Protein AF-0000000084338380 (afdb_homodimer)

Sequence (96 aa):
MSERAVPFYCPYCGEEDLRPSEAAHGAWWCSSCLRTFTLKMLGIGVPSMSERAVPFYCPYCGEEDLRPSEAAHGAWWCSSCLRTFTLKMLGIGVPS

Structure (mmCIF, N/CA/C/O backbone):
data_AF-0000000084338380-model_v1
#
loop_
_entity.id
_entity.type
_entity.pdbx_description
1 polymer 'Insertion element protein'
#
loop_
_atom_site.group_PDB
_atom_site.id
_atom_site.type_symbol
_atom_site.label_atom_id
_atom_site.label_alt_id
_atom_site.label_comp_id
_atom_site.label_asym_id
_atom_site.label_entity_id
_atom_site.label_seq_id
_at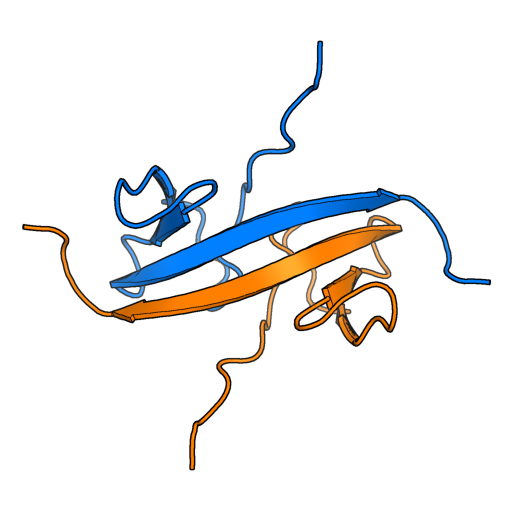om_site.pdbx_PDB_ins_code
_atom_site.Cartn_x
_atom_site.Cartn_y
_atom_site.Cartn_z
_atom_site.occupancy
_atom_site.B_iso_or_equiv
_atom_site.auth_seq_id
_atom_site.auth_comp_id
_atom_site.auth_asym_id
_atom_site.auth_atom_id
_atom_site.pdbx_PDB_model_num
ATOM 1 N N . MET A 1 1 ? 2.721 20.891 -7.891 1 33.31 1 MET A N 1
ATOM 2 C CA . MET A 1 1 ? 3.355 19.609 -8.172 1 33.31 1 MET A CA 1
ATOM 3 C C . MET A 1 1 ? 2.588 18.469 -7.516 1 33.31 1 MET A C 1
ATOM 5 O O . MET A 1 1 ? 2.381 18.469 -6.301 1 33.31 1 MET A O 1
ATOM 9 N N . SER A 1 2 ? 1.474 18.109 -8.031 1 40.06 2 SER A N 1
ATOM 10 C CA . SER A 1 2 ? 0.652 17.078 -7.406 1 40.06 2 SER A CA 1
ATOM 11 C C . SER A 1 2 ? 1.502 15.906 -6.938 1 40.06 2 SER A C 1
ATOM 13 O O . SER A 1 2 ? 1.982 15.117 -7.754 1 40.06 2 SER A O 1
ATOM 15 N N . GLU A 1 3 ? 2.512 16.141 -6.141 1 46.66 3 GLU A N 1
ATOM 16 C CA . GLU A 1 3 ? 3.506 15.211 -5.625 1 46.66 3 GLU A CA 1
ATOM 17 C C . GLU A 1 3 ? 2.877 13.859 -5.305 1 46.66 3 GLU A C 1
ATOM 19 O O . GLU A 1 3 ? 2.098 13.742 -4.359 1 46.66 3 GLU A O 1
ATOM 24 N N . ARG A 1 4 ? 2.453 13.094 -6.402 1 61.97 4 ARG A N 1
ATOM 25 C CA . ARG A 1 4 ? 1.893 11.75 -6.309 1 61.97 4 ARG A CA 1
ATOM 26 C C . ARG A 1 4 ? 2.715 10.883 -5.367 1 61.97 4 ARG A C 1
ATOM 28 O O . ARG A 1 4 ? 3.926 10.734 -5.547 1 61.97 4 ARG A O 1
ATOM 35 N N . ALA A 1 5 ? 2.33 10.875 -4.059 1 83.06 5 ALA A N 1
ATOM 36 C CA . ALA A 1 5 ? 3.062 10.031 -3.119 1 83.06 5 ALA A CA 1
ATOM 37 C C . ALA A 1 5 ? 3.271 8.633 -3.688 1 83.06 5 ALA A C 1
ATOM 39 O O . ALA A 1 5 ? 2.311 7.965 -4.074 1 83.06 5 ALA A O 1
ATOM 40 N N . VAL A 1 6 ? 4.512 8.289 -3.967 1 93.81 6 VAL A N 1
ATOM 41 C CA . VAL A 1 6 ? 4.895 6.969 -4.461 1 93.81 6 VAL A CA 1
ATOM 42 C C . VAL A 1 6 ? 5.191 6.039 -3.287 1 93.81 6 VAL A C 1
ATOM 44 O O . VAL A 1 6 ? 5.73 6.473 -2.266 1 93.81 6 VAL A O 1
ATOM 47 N N . PRO A 1 7 ? 4.75 4.828 -3.502 1 97.69 7 PRO A N 1
ATOM 48 C CA . PRO A 1 7 ? 5.059 3.906 -2.406 1 97.69 7 PRO A CA 1
ATOM 49 C C . PRO A 1 7 ? 6.531 3.508 -2.365 1 97.69 7 PRO A C 1
ATOM 51 O O . PRO A 1 7 ? 7.164 3.363 -3.414 1 97.69 7 PRO A O 1
ATOM 54 N N . PHE A 1 8 ? 6.969 3.203 -1.09 1 97.88 8 PHE A N 1
ATOM 55 C CA . PHE A 1 8 ? 8.336 2.736 -0.896 1 97.88 8 PHE A CA 1
ATOM 56 C C . PHE A 1 8 ? 8.352 1.287 -0.428 1 97.88 8 PHE A C 1
ATOM 58 O O . PHE A 1 8 ? 9.367 0.598 -0.56 1 97.88 8 PHE A O 1
ATOM 65 N N . TYR A 1 9 ? 7.234 0.832 0.117 1 98.62 9 TYR A N 1
ATOM 66 C CA . TYR A 1 9 ? 7.125 -0.509 0.678 1 98.62 9 TYR A CA 1
ATOM 67 C C . TYR A 1 9 ? 5.891 -1.226 0.143 1 98.62 9 TYR A C 1
ATOM 69 O O . TYR A 1 9 ? 4.828 -0.617 -0.01 1 98.62 9 TYR A O 1
ATOM 77 N N . CYS A 1 10 ? 6.059 -2.531 -0.097 1 98.75 10 CYS A N 1
ATOM 78 C CA . CYS A 1 10 ? 4.895 -3.363 -0.385 1 98.75 10 CYS A CA 1
ATOM 79 C C . CYS A 1 10 ? 4 -3.492 0.842 1 98.75 10 CYS A C 1
ATOM 81 O O . CYS A 1 10 ? 4.457 -3.904 1.909 1 98.75 10 CYS A O 1
ATOM 83 N N . PRO A 1 11 ? 2.758 -3.227 0.64 1 98.56 11 PRO A N 1
ATOM 84 C CA . PRO A 1 11 ? 1.891 -3.277 1.819 1 98.56 11 PRO A CA 1
ATOM 85 C C . PRO A 1 11 ? 1.649 -4.703 2.314 1 98.56 11 PRO A C 1
ATOM 87 O O . PRO A 1 11 ? 1.154 -4.898 3.426 1 98.56 11 PRO A O 1
ATOM 90 N N . TYR A 1 12 ? 2.047 -5.66 1.658 1 98.12 12 TYR A N 1
ATOM 91 C CA . TYR A 1 12 ? 1.699 -7.031 2.006 1 98.12 12 TYR A CA 1
ATOM 92 C C . TYR A 1 12 ? 2.914 -7.785 2.535 1 98.12 12 TYR A C 1
ATOM 94 O O . TYR A 1 12 ? 2.779 -8.695 3.359 1 98.12 12 TYR A O 1
ATOM 102 N N . CYS A 1 13 ? 4.074 -7.414 2.033 1 98.44 13 CYS A N 1
ATOM 103 C CA . CYS A 1 13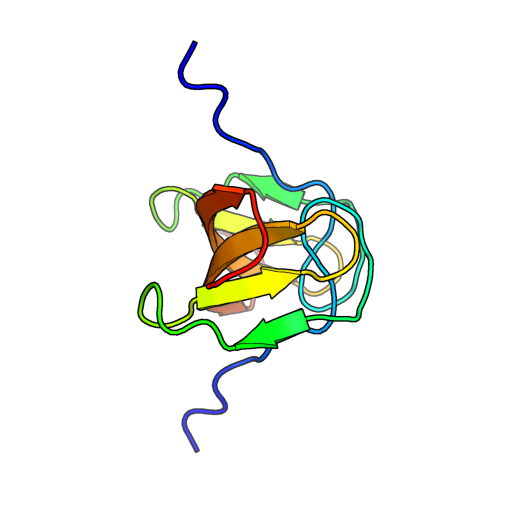 ? 5.215 -8.203 2.48 1 98.44 13 CYS A CA 1
ATOM 104 C C . CYS A 1 13 ? 6.336 -7.305 2.986 1 98.44 13 CYS A C 1
ATOM 106 O O . CYS A 1 13 ? 7.348 -7.789 3.494 1 98.44 13 CYS A O 1
ATOM 108 N N . GLY A 1 14 ? 6.203 -6.012 2.789 1 98.38 14 GLY A N 1
ATOM 109 C CA . GLY A 1 14 ? 7.129 -5.059 3.381 1 98.38 14 GLY A CA 1
ATOM 110 C C . GLY A 1 14 ? 8.359 -4.816 2.533 1 98.38 14 GLY A C 1
ATOM 111 O O . GLY A 1 14 ? 9.195 -3.973 2.865 1 98.38 14 GLY A O 1
ATOM 112 N N . GLU A 1 15 ? 8.438 -5.492 1.429 1 98.19 15 GLU A N 1
ATOM 113 C CA . GLU A 1 15 ? 9.617 -5.363 0.577 1 98.19 15 GLU A CA 1
ATOM 114 C C . GLU A 1 15 ? 9.562 -4.086 -0.255 1 98.19 15 GLU A C 1
ATOM 116 O O . GLU A 1 15 ? 8.516 -3.436 -0.335 1 98.19 15 GLU A O 1
ATOM 121 N N . GLU A 1 16 ? 10.703 -3.68 -0.898 1 98.19 16 GLU A N 1
ATOM 122 C CA . GLU A 1 16 ? 10.805 -2.354 -1.497 1 98.19 16 GLU A CA 1
ATOM 123 C C . GLU A 1 16 ? 10.906 -2.439 -3.018 1 98.19 16 GLU A C 1
ATOM 125 O O . GLU A 1 16 ? 10.875 -1.417 -3.707 1 98.19 16 GLU A O 1
ATOM 130 N N . ASP A 1 17 ? 11.039 -3.656 -3.531 1 97.75 17 ASP A N 1
ATOM 131 C CA . ASP A 1 17 ? 11.133 -3.752 -4.984 1 97.75 17 ASP A CA 1
ATOM 132 C C . ASP A 1 17 ? 9.75 -3.688 -5.629 1 97.75 17 ASP A C 1
ATOM 134 O O . ASP A 1 17 ? 9.156 -4.723 -5.949 1 97.75 17 ASP A O 1
ATOM 138 N N . LEU A 1 18 ? 9.234 -2.502 -5.883 1 97.94 18 LEU A N 1
ATOM 139 C CA . LEU A 1 18 ? 7.949 -2.172 -6.48 1 97.94 18 LEU A CA 1
ATOM 140 C C . LEU A 1 18 ? 8.133 -1.515 -7.844 1 97.94 18 LEU A C 1
ATOM 142 O O . LEU A 1 18 ? 9.047 -0.706 -8.031 1 97.94 18 LEU A O 1
ATOM 146 N N . ARG A 1 19 ? 7.277 -1.909 -8.75 1 97.12 19 ARG A N 1
ATOM 147 C CA . ARG A 1 19 ? 7.305 -1.318 -10.086 1 97.12 19 ARG A CA 1
ATOM 148 C C . ARG A 1 19 ? 5.906 -0.897 -10.523 1 97.12 19 ARG A C 1
ATOM 150 O O . ARG A 1 19 ? 4.922 -1.58 -10.219 1 97.12 19 ARG A O 1
ATOM 157 N N . PRO A 1 20 ? 5.891 0.259 -11.242 1 96.12 20 PRO A N 1
ATOM 158 C CA . PRO A 1 20 ? 4.566 0.624 -11.758 1 96.12 20 PRO A CA 1
ATOM 159 C C . PRO A 1 20 ? 3.963 -0.459 -12.648 1 96.12 20 PRO A C 1
ATOM 161 O O . PRO A 1 20 ? 4.688 -1.141 -13.375 1 96.12 20 PRO A O 1
ATOM 164 N N . SER A 1 21 ? 2.619 -0.622 -12.492 1 96.06 21 SER A N 1
ATOM 165 C CA . SER A 1 21 ? 1.876 -1.59 -13.289 1 96.06 21 SER A CA 1
ATOM 166 C C . SER A 1 21 ? 0.842 -0.899 -14.172 1 96.06 21 SER A C 1
ATOM 168 O O . SER A 1 21 ? 0.218 0.08 -13.758 1 96.06 21 SER A O 1
ATOM 170 N N . GLU A 1 22 ? 0.69 -1.479 -15.383 1 95.25 22 GLU A N 1
ATOM 171 C CA . GLU A 1 22 ? -0.276 -0.917 -16.312 1 95.25 22 GLU A CA 1
ATOM 172 C C . GLU A 1 22 ? -1.679 -1.456 -16.062 1 95.25 22 GLU A C 1
ATOM 174 O O . GLU A 1 22 ? -2.639 -1.052 -16.719 1 95.25 22 GLU A O 1
ATOM 179 N N . ALA A 1 23 ? -1.778 -2.25 -15.031 1 95.25 23 ALA A N 1
ATOM 180 C CA . ALA A 1 23 ? -3.045 -2.914 -14.734 1 95.25 23 ALA A CA 1
ATOM 181 C C . ALA A 1 23 ? -4.133 -1.899 -14.398 1 95.25 23 ALA A C 1
ATOM 183 O O . ALA A 1 23 ? -5.316 -2.139 -14.656 1 95.25 23 ALA A O 1
ATOM 184 N N . ALA A 1 24 ? -3.826 -0.808 -13.828 1 95.12 24 ALA A N 1
ATOM 185 C CA . ALA A 1 24 ? -4.742 0.26 -13.438 1 95.12 24 ALA A CA 1
ATOM 186 C C . ALA A 1 24 ? -3.98 1.526 -13.055 1 95.12 24 ALA A C 1
ATOM 188 O O . ALA A 1 24 ? -2.764 1.491 -12.859 1 95.12 24 ALA A O 1
ATOM 189 N N . HIS A 1 25 ? -4.738 2.592 -13.031 1 94.62 25 HIS A N 1
ATOM 190 C CA . HIS A 1 25 ? -4.129 3.805 -12.5 1 94.62 25 HIS A CA 1
ATOM 191 C C . HIS A 1 25 ? -3.686 3.609 -11.055 1 94.62 25 HIS A C 1
ATOM 193 O O . HIS A 1 25 ? -4.434 3.066 -10.242 1 94.62 25 HIS A O 1
ATOM 199 N N . GLY A 1 26 ? -2.465 3.996 -10.766 1 95.62 26 GLY A N 1
ATOM 200 C CA . GLY A 1 26 ? -1.969 3.893 -9.406 1 95.62 26 GLY A CA 1
ATOM 201 C C . GLY A 1 26 ? -1.578 2.479 -9.016 1 95.62 26 GLY A C 1
ATOM 202 O O . GLY A 1 26 ? -1.461 2.164 -7.832 1 95.62 26 GLY A O 1
ATOM 203 N N . ALA A 1 27 ? -1.448 1.652 -10.102 1 97.06 27 ALA A N 1
ATOM 204 C CA . ALA A 1 27 ? -1.151 0.25 -9.82 1 97.06 27 ALA A CA 1
ATOM 205 C C . ALA A 1 27 ? 0.353 0.018 -9.711 1 97.06 27 ALA A C 1
ATOM 207 O O . ALA A 1 27 ? 1.13 0.595 -10.477 1 97.06 27 ALA A O 1
ATOM 208 N N . TRP A 1 28 ? 0.656 -0.881 -8.75 1 97.56 28 TRP A N 1
ATOM 209 C CA . TRP A 1 28 ? 2.031 -1.295 -8.5 1 97.56 28 TRP A CA 1
ATOM 210 C C . TRP A 1 28 ? 2.135 -2.814 -8.406 1 97.56 28 TRP A C 1
ATOM 212 O O . TRP A 1 28 ? 1.207 -3.479 -7.938 1 97.56 28 TRP A O 1
ATOM 222 N N . TRP A 1 29 ? 3.312 -3.324 -8.891 1 98.12 29 TRP A N 1
ATOM 223 C CA . TRP A 1 29 ? 3.654 -4.734 -8.758 1 98.12 29 TRP A CA 1
ATOM 224 C C . TRP A 1 29 ? 4.887 -4.918 -7.879 1 98.12 29 TRP A C 1
ATOM 226 O O . TRP A 1 29 ? 5.852 -4.164 -7.984 1 98.12 29 TRP A O 1
ATOM 236 N N . CYS A 1 30 ? 4.754 -5.953 -7.074 1 98.31 30 CYS A N 1
ATOM 237 C CA . CYS A 1 30 ? 5.859 -6.293 -6.191 1 98.31 30 CYS A CA 1
ATOM 238 C C . CYS A 1 30 ? 6.594 -7.531 -6.688 1 98.31 30 CYS A C 1
ATOM 240 O O . CYS A 1 30 ? 5.988 -8.594 -6.863 1 98.31 30 CYS A O 1
ATOM 242 N N . SER A 1 31 ? 7.898 -7.449 -6.766 1 97.5 31 SER A N 1
ATOM 243 C CA . SER A 1 31 ? 8.672 -8.547 -7.336 1 97.5 31 SER A CA 1
ATOM 244 C C . SER A 1 31 ? 8.891 -9.656 -6.312 1 97.5 31 SER A C 1
ATOM 246 O O . SER A 1 31 ? 9.195 -10.797 -6.68 1 97.5 31 SER A O 1
ATOM 248 N N . SER A 1 32 ? 8.758 -9.305 -5.078 1 98.06 32 SER A N 1
ATOM 249 C CA . SER A 1 32 ? 9.039 -10.273 -4.031 1 98.06 32 SER A CA 1
ATOM 250 C C . SER A 1 32 ? 7.844 -11.18 -3.775 1 98.06 32 SER A C 1
ATOM 252 O O . SER A 1 32 ? 8 -12.398 -3.619 1 98.06 32 SER A O 1
ATOM 254 N N . CYS A 1 33 ? 6.676 -10.719 -3.746 1 97.62 33 CYS A N 1
ATOM 255 C CA . CYS A 1 33 ? 5.512 -11.547 -3.451 1 97.62 33 CYS A CA 1
ATOM 256 C C . CYS A 1 33 ? 4.625 -11.695 -4.684 1 97.62 33 CYS A C 1
ATOM 258 O O . CYS A 1 33 ? 3.65 -12.453 -4.66 1 97.62 33 CYS 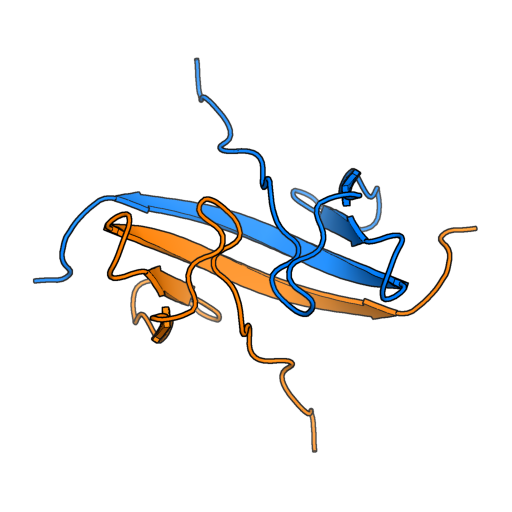A O 1
ATOM 260 N N . LEU A 1 34 ? 4.832 -10.977 -5.691 1 97.69 34 LEU A N 1
ATOM 261 C CA . LEU A 1 34 ? 4.223 -11.109 -7.012 1 97.69 34 LEU A CA 1
ATOM 262 C C . LEU A 1 34 ? 2.789 -10.586 -7.004 1 97.69 34 LEU A C 1
ATOM 264 O O . LEU A 1 34 ? 1.991 -10.938 -7.875 1 97.69 34 LEU A O 1
ATOM 268 N N . ARG A 1 35 ? 2.477 -9.781 -6.031 1 96.94 35 ARG A N 1
ATOM 269 C CA . ARG A 1 35 ? 1.144 -9.188 -6.004 1 96.94 35 ARG A CA 1
ATOM 270 C C . ARG A 1 35 ? 1.12 -7.855 -6.75 1 96.94 35 ARG A C 1
ATOM 272 O O . ARG A 1 35 ? 2.104 -7.113 -6.738 1 96.94 35 ARG A O 1
ATOM 279 N N . THR A 1 36 ? -0.046 -7.648 -7.395 1 97.62 36 THR A N 1
ATOM 280 C CA . THR A 1 36 ? -0.373 -6.352 -7.977 1 97.62 36 THR A CA 1
ATOM 281 C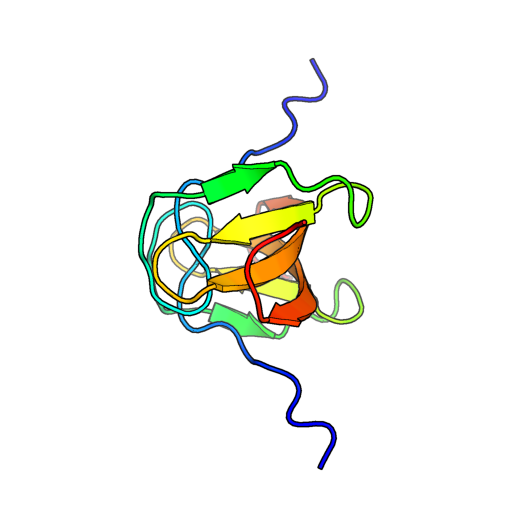 C . THR A 1 36 ? -1.494 -5.676 -7.195 1 97.62 36 THR A C 1
ATOM 283 O O . THR A 1 36 ? -2.479 -6.32 -6.828 1 97.62 36 THR A O 1
ATOM 286 N N . PHE A 1 37 ? -1.3 -4.379 -6.914 1 97.88 37 PHE A N 1
ATOM 287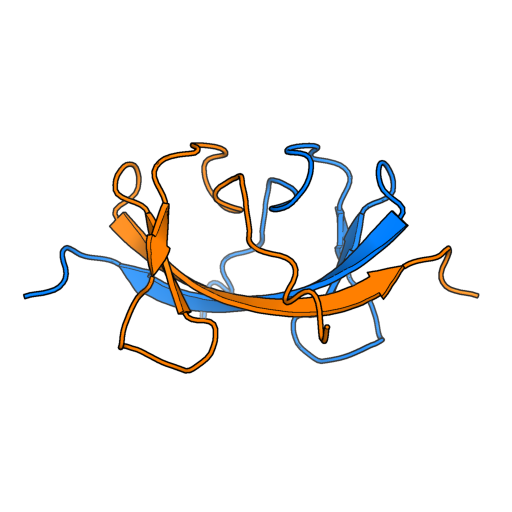 C CA . PHE A 1 37 ? -2.283 -3.629 -6.141 1 97.88 37 PHE A CA 1
ATOM 288 C C . PHE A 1 37 ? -2.35 -2.18 -6.605 1 97.88 37 PHE A C 1
ATOM 290 O O . PHE A 1 37 ? -1.429 -1.691 -7.266 1 97.88 37 PHE A O 1
ATOM 297 N N . THR A 1 38 ? -3.475 -1.476 -6.289 1 97.38 38 THR A N 1
ATOM 298 C CA . THR A 1 38 ? -3.543 -0.032 -6.488 1 97.38 38 THR A CA 1
ATOM 299 C C . THR A 1 38 ? -3.385 0.704 -5.16 1 97.38 38 THR A C 1
ATOM 301 O O . THR A 1 38 ? -3.773 0.191 -4.109 1 97.38 38 THR A O 1
ATOM 304 N N . LEU A 1 39 ? -2.766 1.865 -5.32 1 97.56 39 LEU A N 1
ATOM 305 C CA . LEU A 1 39 ? -2.561 2.754 -4.18 1 97.56 39 LEU A CA 1
ATOM 306 C C . LEU A 1 39 ? -2.951 4.184 -4.531 1 97.56 39 LEU A C 1
ATOM 308 O O . LEU A 1 39 ? -2.629 4.676 -5.617 1 97.56 39 LEU A O 1
ATOM 312 N N . LYS A 1 40 ? -3.676 4.797 -3.564 1 96.38 40 LYS A N 1
ATOM 313 C CA . LYS A 1 40 ? -4.012 6.211 -3.701 1 96.38 40 LYS A CA 1
ATOM 314 C C . LYS A 1 40 ? -3.881 6.938 -2.365 1 96.38 40 LYS A C 1
ATOM 316 O O . LYS A 1 40 ? -4.5 6.543 -1.374 1 96.38 40 LYS A O 1
ATOM 321 N N . MET A 1 41 ? -3.096 7.957 -2.387 1 96.75 41 MET A N 1
ATOM 322 C CA . MET A 1 41 ? -2.971 8.797 -1.198 1 96.75 41 MET A CA 1
ATOM 323 C C . MET A 1 41 ? -4.184 9.703 -1.045 1 96.75 41 MET A C 1
ATOM 325 O O . MET A 1 41 ? -4.57 10.398 -1.989 1 96.75 41 MET A O 1
ATOM 329 N N . LEU A 1 42 ? -4.707 9.719 0.158 1 96 42 LEU A N 1
ATOM 330 C CA . LEU A 1 42 ? -5.895 10.539 0.371 1 96 42 LEU A CA 1
ATOM 331 C C . LEU A 1 42 ? -5.539 11.812 1.143 1 96 42 LEU A C 1
ATOM 333 O O . LEU A 1 42 ? -6.102 12.875 0.882 1 96 42 LEU A O 1
ATOM 337 N N . GLY A 1 43 ? -4.746 11.641 2.166 1 95.19 43 GLY A N 1
ATOM 338 C CA . GLY A 1 43 ? -4.375 12.797 2.967 1 95.19 43 GLY A CA 1
ATOM 339 C C . GLY A 1 43 ? -3.527 12.445 4.172 1 95.19 43 GLY A C 1
ATOM 340 O O . GLY A 1 43 ? -3.104 11.297 4.324 1 95.19 43 GLY A O 1
ATOM 341 N N . ILE A 1 44 ? -3.176 13.484 4.906 1 95.69 44 ILE A N 1
ATOM 342 C CA . ILE A 1 44 ? -2.365 13.32 6.105 1 95.69 44 ILE A CA 1
ATOM 343 C C . ILE A 1 44 ? -3.039 14.023 7.281 1 95.69 44 ILE A C 1
ATOM 345 O O . ILE A 1 44 ? -3.559 15.133 7.137 1 95.69 44 ILE A O 1
ATOM 349 N N . GLY A 1 45 ? -2.961 13.359 8.453 1 94.75 45 GLY A N 1
ATOM 350 C CA . GLY A 1 45 ? -3.525 13.898 9.672 1 94.75 45 GLY A CA 1
ATOM 351 C C . GLY A 1 45 ? -4.277 12.867 10.5 1 94.75 45 GLY A C 1
ATOM 352 O O . GLY A 1 45 ? -4.496 11.742 10.039 1 94.75 45 GLY A O 1
ATOM 353 N N . VAL A 1 46 ? -4.59 13.266 11.828 1 85.06 46 VAL A N 1
ATOM 354 C CA . VAL A 1 46 ? -5.344 12.391 12.719 1 85.06 46 VAL A CA 1
ATOM 355 C C . VAL A 1 46 ? -6.84 12.531 12.445 1 85.06 46 VAL A C 1
ATOM 357 O O . VAL A 1 46 ? -7.355 13.648 12.367 1 85.06 46 VAL A O 1
ATOM 360 N N . PRO A 1 47 ? -7.414 11.352 12.07 1 75.19 47 PRO A N 1
ATOM 361 C CA . PRO A 1 47 ? -8.859 11.453 11.844 1 75.19 47 PRO A CA 1
ATOM 362 C C . PRO A 1 47 ? -9.602 12.016 13.055 1 75.19 47 PRO A C 1
ATOM 364 O O . PRO A 1 47 ? -9.227 11.742 14.195 1 75.19 47 PRO A O 1
ATOM 367 N N . SER A 1 48 ? -10.367 13.094 12.859 1 62.81 48 SER A N 1
ATOM 368 C CA . SER A 1 48 ? -11.172 13.641 13.953 1 62.81 48 SER A CA 1
ATOM 369 C C . SER A 1 48 ? -12.305 12.695 14.336 1 62.81 48 SER A C 1
ATOM 371 O O . SER A 1 48 ? -12.773 11.914 13.5 1 62.81 48 SER A O 1
ATOM 373 N N . MET B 1 1 ? -14.672 -16.859 -0.04 1 33.19 1 MET B N 1
ATOM 374 C CA . MET B 1 1 ? -14.273 -15.883 0.971 1 33.19 1 MET B CA 1
ATOM 375 C C . MET B 1 1 ? -13.438 -14.766 0.351 1 33.19 1 MET B C 1
ATOM 377 O O . MET B 1 1 ? -12.422 -15.031 -0.291 1 33.19 1 MET B O 1
ATOM 381 N N . SER B 1 2 ? -14.07 -13.883 -0.322 1 39.84 2 SER B N 1
ATOM 382 C CA . SER B 1 2 ? -13.32 -12.852 -1.025 1 39.84 2 SER B CA 1
ATOM 383 C C . SER B 1 2 ? -12.188 -12.305 -0.162 1 39.84 2 SER B C 1
ATOM 385 O O . SER B 1 2 ? -12.43 -11.586 0.809 1 39.84 2 SER B O 1
ATOM 387 N N . GLU B 1 3 ? -11.297 -13.156 0.313 1 47.09 3 GLU B N 1
ATOM 388 C CA . GLU B 1 3 ? -10.18 -12.898 1.215 1 47.09 3 GLU B CA 1
ATOM 389 C C . GLU B 1 3 ? -9.523 -11.555 0.911 1 47.09 3 GLU B C 1
ATOM 391 O O . GLU B 1 3 ? -8.883 -11.398 -0.129 1 47.09 3 GLU B O 1
ATOM 396 N N . ARG B 1 4 ? -10.305 -10.414 1.179 1 62.62 4 ARG B N 1
ATOM 397 C CA . ARG B 1 4 ? -9.828 -9.047 1.026 1 62.62 4 ARG B CA 1
ATOM 398 C C . ARG B 1 4 ? -8.43 -8.891 1.617 1 62.62 4 ARG B C 1
ATOM 400 O O . ARG B 1 4 ? -8.203 -9.203 2.787 1 62.62 4 ARG B O 1
ATOM 407 N N . ALA B 1 5 ? -7.395 -9.102 0.752 1 82.88 5 ALA B N 1
ATOM 408 C CA . ALA B 1 5 ? -6.031 -8.945 1.255 1 82.88 5 ALA B CA 1
ATOM 409 C C . ALA B 1 5 ? -5.895 -7.66 2.068 1 82.88 5 ALA B C 1
ATOM 411 O O . ALA B 1 5 ? -6.207 -6.574 1.579 1 82.88 5 ALA B O 1
ATOM 412 N N . VAL B 1 6 ? -5.656 -7.797 3.359 1 93.81 6 VAL B N 1
ATOM 413 C CA . VAL B 1 6 ? -5.441 -6.68 4.273 1 93.81 6 VAL B CA 1
ATOM 414 C C . VAL B 1 6 ? -3.959 -6.316 4.309 1 93.81 6 VAL B C 1
ATOM 416 O O . VAL B 1 6 ? -3.098 -7.199 4.25 1 93.81 6 VAL B O 1
ATOM 419 N N . PRO B 1 7 ? -3.775 -5.039 4.348 1 97.62 7 PRO B N 1
ATOM 420 C CA . PRO B 1 7 ? -2.359 -4.668 4.422 1 97.62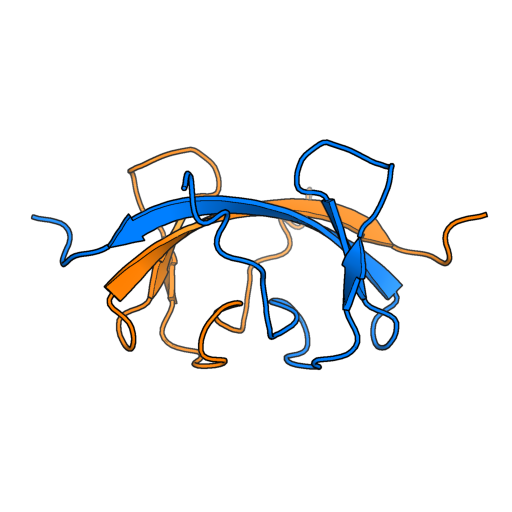 7 PRO B CA 1
ATOM 421 C C . PRO B 1 7 ? -1.752 -4.934 5.797 1 97.62 7 PRO B C 1
ATOM 423 O O . PRO B 1 7 ? -2.426 -4.77 6.82 1 97.62 7 PRO B O 1
ATOM 426 N N . PHE B 1 8 ? -0.404 -5.211 5.734 1 97.81 8 PHE B N 1
ATOM 427 C CA . PHE B 1 8 ? 0.334 -5.422 6.973 1 97.81 8 PHE B CA 1
ATOM 428 C C . PHE B 1 8 ? 1.337 -4.301 7.207 1 97.81 8 PHE B C 1
ATOM 430 O O . PHE B 1 8 ? 1.785 -4.082 8.336 1 97.81 8 PHE B O 1
ATOM 437 N N . TYR B 1 9 ? 1.69 -3.602 6.133 1 98.62 9 TYR B N 1
ATOM 438 C CA . TYR B 1 9 ? 2.701 -2.551 6.188 1 98.62 9 TYR B CA 1
ATOM 439 C C . TYR B 1 9 ? 2.191 -1.269 5.539 1 98.62 9 TYR B C 1
ATOM 441 O O . TYR B 1 9 ? 1.512 -1.313 4.512 1 98.62 9 TYR B O 1
ATOM 449 N N . CYS B 1 10 ? 2.574 -0.135 6.141 1 98.75 10 CYS B N 1
ATOM 450 C CA . CYS B 1 10 ? 2.35 1.148 5.484 1 98.75 10 CYS B CA 1
ATOM 451 C C . CYS B 1 10 ? 3.219 1.284 4.242 1 98.75 10 CYS B C 1
ATOM 453 O O . CYS B 1 10 ? 4.441 1.146 4.316 1 98.75 10 CYS B O 1
ATOM 455 N N . PRO B 1 11 ? 2.592 1.62 3.18 1 98.56 11 PRO B N 1
ATOM 456 C CA . PRO B 1 11 ? 3.396 1.691 1.957 1 98.56 11 PRO B CA 1
ATOM 457 C C . PRO B 1 11 ? 4.352 2.883 1.948 1 98.56 11 PRO B C 1
ATOM 459 O O . PRO B 1 11 ? 5.262 2.945 1.115 1 98.56 11 PRO B O 1
ATOM 462 N N . TYR B 1 12 ? 4.289 3.734 2.836 1 98.06 12 TYR B N 1
ATOM 463 C CA . TYR B 1 12 ? 5.066 4.969 2.779 1 98.06 12 TYR B CA 1
ATOM 464 C C . TYR B 1 12 ? 6.172 4.965 3.83 1 98.06 12 TYR B C 1
ATOM 466 O O . TYR B 1 12 ? 7.227 5.574 3.631 1 98.06 12 TYR B O 1
ATOM 474 N N . CYS B 1 13 ? 5.895 4.301 4.945 1 98.44 13 CYS B N 1
ATOM 475 C CA . CYS B 1 13 ? 6.926 4.383 5.977 1 98.44 13 CYS B CA 1
ATOM 476 C C . CYS B 1 13 ? 7.297 2.996 6.484 1 98.44 13 CYS B C 1
ATOM 478 O O . CYS B 1 13 ? 8.219 2.854 7.289 1 98.44 13 CYS B O 1
ATOM 480 N N . GLY B 1 14 ? 6.574 1.988 6.082 1 98.38 14 GLY B N 1
ATOM 481 C CA . GLY B 1 14 ? 6.945 0.613 6.371 1 98.38 14 GLY B CA 1
ATOM 482 C C . GLY B 1 14 ? 6.445 0.131 7.719 1 98.38 14 GLY B C 1
ATOM 483 O O . GLY B 1 14 ? 6.613 -1.04 8.07 1 98.38 14 GLY B O 1
ATOM 484 N N . GLU B 1 15 ? 5.777 1 8.445 1 98.19 15 GLU B N 1
ATOM 485 C CA . GLU B 1 15 ? 5.309 0.641 9.781 1 98.19 15 GLU B CA 1
ATOM 486 C C . GLU B 1 15 ? 4.043 -0.207 9.711 1 98.19 15 GLU B C 1
ATOM 488 O O . GLU B 1 15 ? 3.414 -0.308 8.656 1 98.19 15 GLU B O 1
ATOM 493 N N . GLU B 1 16 ? 3.639 -0.857 10.844 1 98.12 16 GLU B N 1
ATOM 494 C CA . GLU B 1 16 ? 2.594 -1.874 10.797 1 98.12 16 GLU B CA 1
ATOM 495 C C . GLU B 1 16 ? 1.34 -1.408 11.531 1 98.12 16 GLU B C 1
ATOM 497 O O . GLU B 1 16 ? 0.309 -2.084 11.508 1 98.12 16 GLU B O 1
ATOM 502 N N . ASP B 1 17 ? 1.438 -0.263 12.195 1 97.62 17 ASP B N 1
ATOM 503 C CA . ASP B 1 17 ? 0.245 0.19 12.906 1 97.62 17 ASP B CA 1
ATOM 504 C C . ASP B 1 17 ? -0.725 0.889 11.953 1 97.62 17 ASP B C 1
ATOM 506 O O . ASP B 1 17 ? -0.746 2.119 11.875 1 97.62 17 ASP B O 1
ATOM 510 N N . LEU B 1 18 ? -1.572 0.141 11.273 1 97.81 18 LEU B N 1
ATOM 511 C CA . LEU B 1 18 ? -2.586 0.555 10.312 1 97.81 18 LEU B CA 1
ATOM 512 C C . LEU B 1 18 ? -3.988 0.292 10.852 1 97.81 18 LEU B C 1
ATOM 514 O O . LEU B 1 18 ? -4.23 -0.732 11.492 1 97.81 18 LEU B O 1
ATOM 518 N N . ARG B 1 19 ? -4.848 1.241 10.57 1 96.88 19 ARG B N 1
ATOM 519 C CA . ARG B 1 19 ? -6.242 1.089 10.977 1 96.88 19 ARG B CA 1
ATOM 520 C C . ARG B 1 19 ? -7.188 1.426 9.828 1 96.88 19 ARG B C 1
ATOM 522 O O . ARG B 1 19 ? -6.922 2.344 9.047 1 96.88 19 ARG B O 1
ATOM 529 N N . PRO B 1 20 ? -8.289 0.634 9.789 1 96 20 PRO B N 1
ATOM 530 C CA . PRO B 1 20 ? -9.25 1.01 8.758 1 96 20 PRO B CA 1
ATOM 531 C C . PRO B 1 20 ? -9.75 2.447 8.906 1 96 20 PRO B C 1
ATOM 533 O O . PRO B 1 20 ? -9.898 2.939 10.023 1 96 20 PRO B O 1
ATOM 536 N N . SER B 1 21 ? -9.914 3.1 7.719 1 95.75 21 SER B N 1
ATOM 537 C CA . SER B 1 21 ? -10.414 4.469 7.68 1 95.75 21 SER B CA 1
ATOM 538 C C . SER B 1 21 ? -11.75 4.547 6.945 1 95.75 21 SER B C 1
ATOM 540 O O . SER B 1 21 ? -11.961 3.846 5.953 1 95.75 21 SER B O 1
ATOM 542 N N . GLU B 1 22 ? -12.586 5.453 7.461 1 95.12 22 GLU B N 1
ATOM 543 C CA . GLU B 1 22 ? -13.898 5.633 6.848 1 95.12 22 GLU B CA 1
ATOM 544 C C . GLU B 1 22 ? -13.836 6.609 5.68 1 95.12 22 GLU B C 1
ATOM 546 O O . GLU B 1 22 ? -14.844 6.848 5.004 1 95.12 22 GLU B O 1
ATOM 551 N N . ALA B 1 23 ? -12.648 7.055 5.402 1 95.12 23 ALA B N 1
ATOM 552 C CA . ALA B 1 23 ? -12.469 8.07 4.371 1 95.12 23 ALA B CA 1
ATOM 553 C C . ALA B 1 23 ? -12.898 7.551 3.004 1 95.12 23 ALA B C 1
ATOM 555 O O . ALA B 1 23 ? -13.352 8.32 2.152 1 95.12 23 ALA B O 1
ATOM 556 N N . ALA B 1 24 ? -12.766 6.312 2.736 1 95.12 24 ALA B N 1
ATOM 557 C CA . ALA B 1 24 ? -13.125 5.66 1.478 1 95.12 24 ALA B CA 1
ATOM 558 C C . ALA B 1 24 ? -13.109 4.141 1.621 1 95.12 24 ALA B C 1
ATOM 560 O O . ALA B 1 24 ? -12.586 3.611 2.607 1 95.12 24 ALA B O 1
ATOM 561 N N . HIS B 1 25 ? -13.742 3.533 0.649 1 94.69 25 HIS B N 1
ATOM 562 C CA . HIS B 1 25 ? -13.617 2.08 0.613 1 94.69 25 HIS B CA 1
ATOM 563 C C . HIS B 1 25 ? -12.156 1.657 0.461 1 94.69 25 HIS B C 1
ATOM 565 O O . HIS B 1 25 ? -11.43 2.207 -0.369 1 94.69 25 HIS B O 1
ATOM 571 N N . GLY B 1 26 ? -11.727 0.728 1.29 1 95.69 26 GLY B N 1
ATOM 572 C CA . GLY B 1 26 ? -10.367 0.229 1.192 1 95.69 26 GLY B CA 1
ATOM 573 C C . GLY B 1 26 ? -9.344 1.184 1.771 1 95.69 26 GLY B C 1
ATOM 574 O O . GLY B 1 26 ? -8.148 1.078 1.471 1 95.69 26 GLY B O 1
ATOM 575 N N . ALA B 1 27 ? -9.914 2.152 2.562 1 97 27 ALA B N 1
ATOM 576 C CA . ALA B 1 27 ? -9.008 3.166 3.102 1 97 27 ALA B CA 1
ATOM 577 C C . ALA B 1 27 ? -8.406 2.713 4.426 1 97 27 ALA B C 1
ATOM 579 O O . ALA B 1 27 ? -9.086 2.1 5.25 1 97 27 ALA B O 1
ATOM 580 N N . TRP B 1 28 ? -7.102 3.094 4.547 1 97.44 28 TRP B N 1
ATOM 581 C CA . TRP B 1 28 ? -6.328 2.811 5.754 1 97.44 28 TRP B CA 1
ATOM 582 C C . TRP B 1 28 ? -5.594 4.059 6.234 1 97.44 28 TRP B C 1
ATOM 584 O O . TRP B 1 28 ? -5.176 4.891 5.426 1 97.44 28 TRP B O 1
ATOM 594 N N . TRP B 1 29 ? -5.488 4.156 7.602 1 97.94 29 TRP B N 1
ATOM 595 C CA . TRP B 1 29 ? -4.699 5.199 8.25 1 97.94 29 TRP B CA 1
ATOM 596 C C . TRP B 1 29 ? -3.52 4.598 9.008 1 97.94 29 TRP B C 1
ATOM 598 O O . TRP B 1 29 ? -3.666 3.574 9.68 1 97.94 29 TRP B O 1
ATOM 608 N N . CYS B 1 30 ? -2.42 5.316 8.852 1 98.25 30 CYS B N 1
ATOM 609 C CA . CYS B 1 30 ? -1.21 4.898 9.555 1 98.25 30 CYS B CA 1
ATOM 610 C C . CYS B 1 30 ? -0.932 5.805 10.742 1 98.25 30 CYS B C 1
ATOM 612 O O . CYS B 1 30 ? -0.81 7.023 10.594 1 98.25 30 CYS B O 1
ATOM 614 N N . SER B 1 31 ? -0.679 5.223 11.867 1 97.38 31 SER B N 1
ATOM 615 C CA . SER B 1 31 ? -0.507 6.016 13.086 1 97.38 31 SER B CA 1
ATOM 616 C C . SER B 1 31 ? 0.899 6.598 13.172 1 97.38 31 SER B C 1
ATOM 618 O O . SER B 1 31 ? 1.134 7.562 13.898 1 97.38 31 SER B O 1
ATOM 620 N N . SER B 1 32 ? 1.779 6 12.445 1 97.94 32 SER B N 1
ATOM 621 C CA . SER B 1 32 ? 3.17 6.43 12.547 1 97.94 32 SER B CA 1
ATOM 622 C C . SER B 1 32 ? 3.441 7.637 11.656 1 97.94 32 SER B C 1
ATOM 624 O O . SER B 1 32 ? 4.125 8.578 12.062 1 97.94 32 SER B O 1
ATOM 626 N N . CYS B 1 33 ? 2.957 7.695 10.5 1 97.5 33 CYS B N 1
ATOM 627 C CA . CYS B 1 33 ? 3.242 8.805 9.602 1 97.5 33 CYS B CA 1
ATOM 628 C C . CYS B 1 33 ? 1.996 9.656 9.375 1 97.5 33 CYS B C 1
ATOM 630 O O . CYS B 1 33 ? 2.064 10.711 8.734 1 97.5 33 CYS B O 1
ATOM 632 N N . LEU B 1 34 ? 0.875 9.234 9.773 1 97.5 34 LEU B N 1
ATOM 633 C CA . LEU B 1 34 ? -0.381 9.977 9.82 1 97.5 34 LEU B CA 1
ATOM 634 C C . LEU B 1 34 ? -0.979 10.125 8.422 1 97.5 34 LEU B C 1
ATOM 636 O O . LEU B 1 34 ? -1.809 11 8.188 1 97.5 34 LEU B O 1
ATOM 640 N N . ARG B 1 35 ? -0.56 9.281 7.52 1 96.81 35 ARG B N 1
ATOM 641 C CA . ARG B 1 35 ? -1.146 9.305 6.184 1 96.81 35 ARG B CA 1
ATOM 642 C C . ARG B 1 35 ? -2.354 8.375 6.094 1 96.81 35 ARG B C 1
ATOM 644 O O . ARG B 1 35 ? -2.381 7.324 6.734 1 96.81 35 ARG B O 1
ATOM 651 N N . THR B 1 36 ? -3.326 8.875 5.289 1 97.56 36 THR B N 1
ATOM 652 C CA . THR B 1 36 ? -4.457 8.055 4.879 1 97.56 36 THR B CA 1
ATOM 653 C C . THR B 1 36 ? -4.367 7.715 3.395 1 97.56 36 THR B C 1
ATOM 655 O O . THR B 1 36 ? -4.051 8.578 2.572 1 97.56 36 THR B O 1
ATOM 658 N N . PHE B 1 37 ? -4.605 6.422 3.08 1 97.81 37 PHE B N 1
ATOM 659 C CA . PHE B 1 37 ? -4.516 5.965 1.699 1 97.81 37 PHE B CA 1
ATOM 660 C C . PHE B 1 37 ? -5.535 4.867 1.426 1 97.81 37 PHE B C 1
ATOM 662 O O . PHE B 1 37 ? -6.051 4.246 2.357 1 97.81 37 PHE B O 1
ATOM 669 N N . THR B 1 38 ? -5.875 4.641 0.129 1 97.38 38 THR B N 1
ATOM 670 C CA . THR B 1 38 ? -6.66 3.475 -0.256 1 97.38 38 THR B CA 1
ATOM 671 C C . THR B 1 38 ? -5.766 2.398 -0.867 1 97.38 38 THR B C 1
ATOM 673 O O . THR B 1 38 ? -4.75 2.711 -1.495 1 97.38 38 THR B O 1
ATOM 676 N N . LEU B 1 39 ? -6.199 1.185 -0.585 1 97.62 39 LEU B N 1
ATOM 677 C CA . LEU B 1 39 ? -5.52 0.01 -1.12 1 97.62 39 LEU B CA 1
ATOM 678 C C . LEU B 1 39 ? -6.52 -0.976 -1.713 1 97.62 39 LEU B C 1
ATOM 680 O O . LEU B 1 39 ? -7.57 -1.229 -1.122 1 97.62 39 LEU B O 1
ATOM 684 N N . LYS B 1 40 ? -6.133 -1.48 -2.904 1 96.44 40 LYS B N 1
ATOM 685 C CA . LYS B 1 40 ? -6.93 -2.529 -3.535 1 96.44 40 LYS B CA 1
ATOM 686 C C . LYS B 1 40 ? -6.039 -3.586 -4.18 1 96.44 40 LYS B C 1
ATOM 688 O O . LYS B 1 40 ? -5.184 -3.264 -5.008 1 96.44 40 LYS B O 1
ATOM 693 N N . MET B 1 41 ? -6.266 -4.793 -3.791 1 96.81 41 MET B N 1
ATOM 694 C CA . MET B 1 41 ? -5.551 -5.906 -4.414 1 96.81 41 MET B CA 1
ATOM 695 C C . MET B 1 41 ? -6.133 -6.227 -5.785 1 96.81 41 MET B C 1
ATOM 697 O O . MET B 1 41 ? -7.344 -6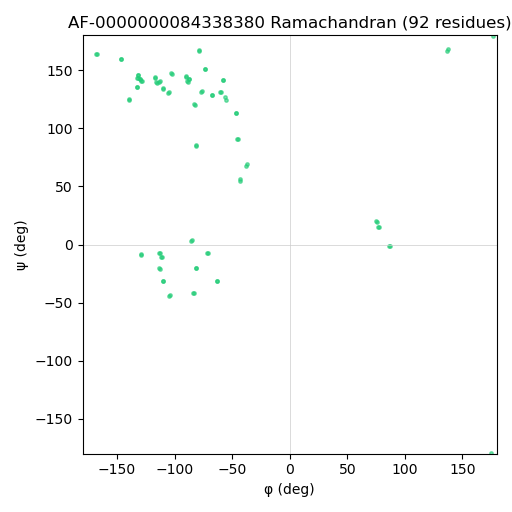.391 -5.926 1 96.81 41 MET B O 1
ATOM 701 N N . LEU B 1 42 ? -5.242 -6.344 -6.73 1 96.06 42 LEU B N 1
ATOM 702 C CA . LEU B 1 42 ? -5.727 -6.625 -8.078 1 96.06 42 LEU B CA 1
ATOM 703 C C . LEU B 1 42 ? -5.488 -8.086 -8.445 1 96.06 42 LEU B C 1
ATOM 705 O O . LEU B 1 42 ? -6.305 -8.695 -9.141 1 96.06 42 LEU B O 1
ATOM 709 N N . GLY B 1 43 ? -4.316 -8.57 -8.117 1 95.25 43 GLY B N 1
ATOM 710 C CA . GLY B 1 43 ? -4.004 -9.953 -8.453 1 95.25 43 GLY B CA 1
ATOM 711 C C . GLY B 1 43 ? -2.572 -10.336 -8.117 1 95.25 43 GLY B C 1
ATOM 712 O O . GLY B 1 43 ? -1.856 -9.57 -7.465 1 95.25 43 GLY B O 1
ATOM 713 N N . ILE B 1 44 ? -2.268 -11.578 -8.43 1 95.88 44 ILE B N 1
ATOM 714 C CA . ILE B 1 44 ? -0.93 -12.109 -8.188 1 95.88 44 ILE B CA 1
ATOM 715 C C . ILE B 1 44 ? -0.389 -12.758 -9.461 1 95.88 44 ILE B C 1
ATOM 717 O O . ILE B 1 44 ? -1.12 -13.453 -10.164 1 95.88 44 ILE B O 1
ATOM 721 N N . GLY B 1 45 ? 0.931 -12.531 -9.688 1 95.19 45 GLY B N 1
ATOM 722 C CA . GLY B 1 45 ? 1.614 -13.102 -10.844 1 95.19 45 GLY B CA 1
ATOM 723 C C . GLY B 1 45 ? 2.557 -12.117 -11.516 1 95.19 45 GLY B C 1
ATOM 724 O O . GLY B 1 45 ? 2.584 -10.938 -11.172 1 95.19 45 GLY B O 1
ATOM 725 N N . VAL B 1 46 ? 3.438 -12.703 -12.484 1 8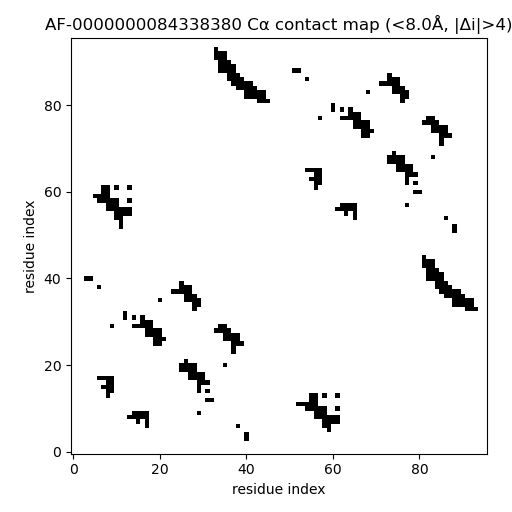7.12 46 VAL B N 1
ATOM 726 C CA . VAL B 1 46 ? 4.359 -11.859 -13.25 1 87.12 46 VAL B CA 1
ATOM 727 C C . VAL B 1 46 ? 3.633 -11.258 -14.445 1 87.12 46 VAL B C 1
ATOM 729 O O . VAL B 1 46 ? 2.957 -11.961 -15.195 1 87.12 46 VAL B O 1
ATOM 732 N N . PRO B 1 47 ? 3.637 -9.906 -14.438 1 76.81 47 PRO B N 1
ATOM 733 C CA . PRO B 1 47 ? 2.99 -9.297 -15.602 1 76.81 47 PRO B CA 1
ATOM 734 C C . PRO B 1 47 ? 3.598 -9.766 -16.922 1 76.81 47 PRO B C 1
ATOM 736 O O . PRO B 1 47 ? 4.809 -10 -17 1 76.81 47 PRO B O 1
ATOM 739 N N . SER B 1 48 ? 2.789 -10.273 -17.859 1 65.06 48 SER B N 1
ATOM 740 C CA . SER B 1 48 ? 3.26 -10.695 -19.172 1 65.06 48 SER B CA 1
ATOM 741 C C . SER B 1 48 ? 3.65 -9.492 -20.031 1 65.06 48 SER B C 1
ATOM 743 O O . SER B 1 48 ? 3.115 -8.398 -19.844 1 65.06 48 SER B O 1
#

Nearest PDB structures (foldseek):
  7oqy-assembly1_Y  TM=5.518E-01  e=2.175E+00  Saccharolobus solfataricus P2
  5lmx-assembly1_I  TM=4.400E-01  e=2.481E+00  Saccharomyces cerevisiae S288C
  7nvu-assembly1_M  TM=3.812E-01  e=9.258E+00  Homo sapiens
  7oqy-assembly1_Y  TM=5.523E-01  e=2.175E+00  Saccharolobus solfataricus P2
  5lmx-assembly1_I  TM=4.402E-01  e=2.481E+00  Saccharomyces cerevisiae S288C

Secondary structure (DSSP, 8-state):
--------S-TTT----EEEETTSTTEEEETTT-EEEEEEEEEES---/--------S-TTT----EEEETTSTTEEEETTT-EEEEEEEEEES---

Solvent-accessible surface area (backbone atoms only — not comparable to full-atom values): 5810 Å² total; per-residue (Å²): 124,86,74,72,80,69,72,53,22,35,31,72,78,56,48,60,64,64,40,84,34,90,88,39,86,53,19,34,32,31,74,85,80,23,38,29,31,32,54,44,80,73,46,75,56,80,86,127,123,86,74,72,81,68,74,54,22,35,31,74,77,55,49,60,63,66,39,84,34,88,87,40,87,54,18,34,32,29,74,84,79,23,38,30,30,33,53,44,81,72,48,74,58,81,85,129

Organism: Pseudonocardia thermophila (NCBI:txid1848)

Foldseek 3Di:
DVPFDDDQADPPPGDRQKDDDPPDVQWIADPPVGDIDHDGDDDDDDDD/DVPFDDDQADPPPGDRQKDDDPPDVQWIADPPVGDIDHDGDDDDDDDD

Radius of gyration: 12.65 Å; Cα contacts (8 Å, |Δi|>4): 203; chains: 2; bounding box: 25×36×33 Å

pLDDT: mean 91.09, std 15.33, range [33.19, 98.75]